Protein AF-A0A371H3M9-F1 (afdb_monomer_lite)

InterPro domains:
  IPR061502 Copia/RE1/RE2-like, N-terminal domain [PF14223] (7-82)

pLDDT: mean 80.36, std 14.85, range [37.41, 97.06]

Radius of gyration: 21.16 Å; chains: 1; bounding box: 48×23×60 Å

Foldseek 3Di:
DVVVVVVVVVVVVVVVVVVVVVVVVVVVLVVVLVVLVVCQVPQDDDPPDDPVVSVVVNVVSVVSNVVSVVVVVVDDPPDDPD

Secondary structure (DSSP, 8-state):
-HHHHHHHHHHHHHHHHHHHHHHHHHHHHHHHHHHHHHHHHT----TT--HHHHHHHHHHHHHHHHHHHHHHHTS--SSS--

Organism: Mucuna pruriens (NCBI:txid157652)

Sequence (82 aa):
WYLDILGLSTSYNARDTLTLAYEGTSQVKDSKISMLVYQYKLFKMEEHEIIDLMFGRFQTIINNLRSLDKTYDNYDHIIKIL

Structure (mmCIF, N/CA/C/O backbone):
data_AF-A0A371H3M9-F1
#
_entry.id   AF-A0A371H3M9-F1
#
loop_
_atom_site.group_PDB
_atom_site.id
_atom_site.type_symbol
_atom_site.label_atom_id
_atom_site.label_alt_id
_atom_site.label_comp_id
_atom_site.label_asym_id
_atom_site.label_entity_id
_atom_site.label_seq_id
_atom_site.pdbx_PDB_ins_code
_atom_site.Cartn_x
_atom_site.Cartn_y
_atom_site.Cartn_z
_atom_site.occupancy
_atom_site.B_iso_or_equiv
_atom_site.auth_seq_id
_atom_site.auth_comp_id
_atom_site.auth_asym_id
_atom_site.auth_atom_id
_atom_site.pdbx_PDB_model_num
ATOM 1 N N . TRP A 1 1 ? -29.081 7.173 41.340 1.00 74.56 1 TRP A N 1
ATOM 2 C CA . TRP A 1 1 ? -28.203 8.363 41.325 1.00 74.56 1 TRP A CA 1
ATOM 3 C C . TRP A 1 1 ? -26.723 8.006 41.188 1.00 74.56 1 TRP A C 1
ATOM 5 O O . TRP A 1 1 ? -26.178 8.238 40.122 1.00 74.56 1 TRP A O 1
ATOM 15 N N . TYR A 1 2 ? -26.062 7.389 42.181 1.00 76.06 2 TYR A N 1
ATOM 16 C CA . TYR A 1 2 ? -24.638 7.000 42.058 1.00 76.06 2 TYR A CA 1
ATOM 17 C C . TYR A 1 2 ? -24.381 5.963 40.948 1.00 76.06 2 TYR A C 1
ATOM 19 O O . TYR A 1 2 ? -23.469 6.124 40.141 1.00 76.06 2 TYR A O 1
ATOM 27 N N . LEU A 1 3 ? -25.234 4.936 40.865 1.00 79.69 3 LEU A N 1
ATOM 28 C CA . LEU A 1 3 ? -25.142 3.892 39.838 1.00 79.69 3 LEU A CA 1
ATOM 29 C C . LEU A 1 3 ? -25.380 4.433 38.416 1.00 79.69 3 LEU A C 1
ATOM 31 O O . LEU A 1 3 ? -24.713 3.997 37.483 1.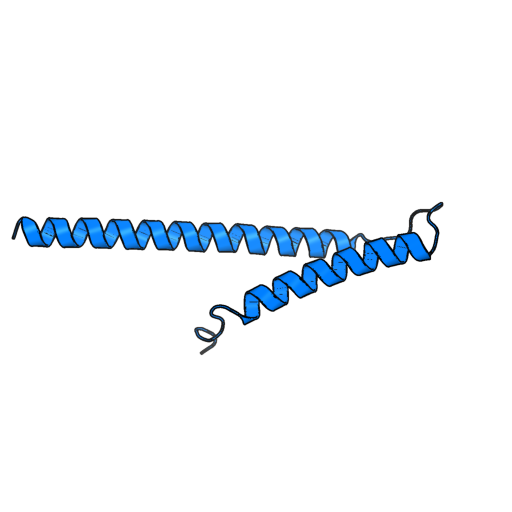00 79.69 3 LEU A O 1
ATOM 35 N N . ASP A 1 4 ? -26.259 5.427 38.257 1.00 80.81 4 ASP A N 1
ATOM 36 C CA . ASP A 1 4 ? -26.557 6.036 36.951 1.00 80.81 4 ASP A CA 1
ATOM 37 C C . ASP A 1 4 ? -25.380 6.875 36.432 1.00 80.81 4 ASP A C 1
ATOM 39 O O . ASP A 1 4 ? -25.046 6.828 35.250 1.00 80.81 4 ASP A O 1
ATOM 43 N N . ILE A 1 5 ? -24.699 7.602 37.327 1.00 79.31 5 ILE A N 1
ATOM 44 C CA . ILE A 1 5 ? -23.509 8.398 36.990 1.00 79.31 5 ILE A CA 1
ATOM 45 C C . ILE A 1 5 ? -22.335 7.492 36.595 1.00 79.31 5 ILE A C 1
ATOM 47 O O . ILE A 1 5 ? -21.624 7.791 35.637 1.00 79.31 5 ILE A O 1
ATOM 51 N N . LEU A 1 6 ? -22.157 6.362 37.287 1.00 84.00 6 LEU A N 1
ATOM 52 C CA . LEU A 1 6 ? -21.163 5.340 36.936 1.00 84.00 6 LEU A CA 1
ATOM 53 C C . LEU A 1 6 ? -21.445 4.686 35.576 1.00 84.00 6 LEU A C 1
ATOM 55 O O . LEU A 1 6 ? -20.517 4.432 34.807 1.00 84.00 6 LEU A O 1
ATOM 59 N N . GLY A 1 7 ? -22.718 4.445 35.251 1.00 80.06 7 GLY A N 1
ATOM 60 C CA . GLY A 1 7 ? -23.128 3.953 33.933 1.00 80.06 7 GLY A CA 1
ATOM 61 C C . GLY A 1 7 ? -22.854 4.960 32.808 1.00 80.06 7 GLY A C 1
ATOM 62 O O . GLY A 1 7 ? -22.405 4.585 31.725 1.00 80.06 7 GLY A O 1
ATOM 63 N N . LEU A 1 8 ? -23.061 6.254 33.068 1.00 81.06 8 LEU A N 1
ATOM 64 C CA . LEU A 1 8 ? -22.759 7.328 32.117 1.00 81.06 8 LEU A CA 1
ATOM 65 C C . LEU A 1 8 ? -21.253 7.496 31.878 1.00 81.06 8 LEU A C 1
ATOM 67 O O . LEU A 1 8 ? -20.840 7.616 30.726 1.00 81.06 8 LEU A O 1
ATOM 71 N N . SER A 1 9 ? -20.427 7.464 32.929 1.00 78.75 9 SER A N 1
ATOM 72 C CA . SER A 1 9 ? -18.970 7.618 32.794 1.00 78.75 9 SER A CA 1
ATOM 73 C C . SER A 1 9 ? -18.320 6.439 32.066 1.00 78.75 9 SER A C 1
ATOM 75 O O . SER A 1 9 ? -17.461 6.636 31.209 1.00 78.75 9 SER A O 1
ATOM 77 N N . THR A 1 10 ? -18.770 5.211 32.333 1.00 79.12 10 THR A N 1
ATOM 78 C CA . THR A 1 10 ? -18.299 4.012 31.620 1.00 79.12 10 THR A CA 1
ATOM 79 C C . THR A 1 10 ? -18.732 3.997 30.154 1.00 79.12 10 THR A C 1
ATOM 81 O O . THR A 1 10 ? -17.916 3.692 29.286 1.00 79.12 10 THR A O 1
ATOM 84 N N . SER A 1 11 ? -19.973 4.394 29.855 1.00 78.88 11 SER A N 1
ATOM 85 C CA . SER A 1 11 ? -20.467 4.546 28.479 1.00 78.88 11 SER A CA 1
ATOM 86 C C . SER A 1 11 ? -19.704 5.626 27.702 1.00 78.88 11 SER A C 1
ATOM 88 O O . SER A 1 11 ? -19.323 5.407 26.551 1.00 78.88 11 SER A O 1
ATOM 90 N N . TYR A 1 12 ? -19.414 6.766 28.339 1.00 87.25 12 TYR A N 1
ATOM 91 C CA . TYR A 1 12 ? -18.611 7.839 27.751 1.00 87.25 12 TYR A CA 1
ATOM 92 C C . TYR A 1 12 ? -17.191 7.364 27.419 1.00 87.25 12 TYR A C 1
ATOM 94 O O . TYR A 1 12 ? -16.762 7.478 26.274 1.00 87.25 12 TYR A O 1
ATOM 102 N N . ASN A 1 13 ? -16.504 6.735 28.377 1.00 83.69 13 ASN A N 1
ATOM 103 C CA . ASN A 1 13 ? -15.143 6.228 28.180 1.00 83.69 13 ASN A CA 1
ATOM 104 C C . ASN A 1 13 ? -15.071 5.147 27.091 1.00 83.69 13 ASN A C 1
ATOM 106 O O . ASN A 1 13 ? -14.123 5.119 26.305 1.00 83.69 13 ASN A O 1
ATOM 110 N N . ALA A 1 14 ? -16.074 4.266 27.014 1.00 86.38 14 ALA A N 1
ATOM 111 C CA . ALA A 1 14 ? -16.150 3.251 25.967 1.00 86.38 14 ALA A CA 1
ATOM 112 C C . ALA A 1 14 ? -16.322 3.883 24.575 1.00 86.38 14 ALA A C 1
ATOM 114 O O . ALA A 1 14 ? -15.653 3.471 23.630 1.00 86.38 14 ALA A O 1
ATOM 115 N N . ARG A 1 15 ? -17.171 4.911 24.442 1.00 76.19 15 ARG A N 1
ATOM 116 C CA . ARG A 1 15 ? -17.363 5.635 23.173 1.00 76.19 15 ARG A CA 1
ATOM 117 C C . ARG A 1 15 ? -16.127 6.423 22.754 1.00 76.19 15 ARG A C 1
ATOM 119 O O . ARG A 1 15 ? -15.782 6.410 21.574 1.00 76.19 15 ARG A O 1
ATOM 126 N N . ASP A 1 16 ? -15.460 7.066 23.704 1.00 84.12 16 ASP A N 1
ATOM 127 C CA . ASP A 1 16 ? -14.235 7.830 23.463 1.00 84.12 16 ASP A CA 1
ATOM 128 C C . ASP A 1 16 ? -13.098 6.911 22.991 1.00 84.12 16 ASP A C 1
ATOM 130 O O . ASP A 1 16 ? -12.498 7.134 21.942 1.00 84.12 16 ASP A O 1
ATOM 134 N N . THR A 1 17 ? -12.910 5.775 23.671 1.00 86.25 17 THR A N 1
ATOM 135 C CA . THR A 1 17 ? -11.924 4.753 23.280 1.00 86.25 17 THR A CA 1
ATOM 136 C C . THR A 1 17 ? -12.188 4.210 21.873 1.00 86.25 17 THR A C 1
ATOM 138 O O . THR A 1 17 ? -11.256 4.052 21.085 1.00 86.25 17 THR A O 1
ATOM 141 N N . LEU A 1 18 ? -13.452 3.937 21.532 1.00 81.38 18 LEU A N 1
ATOM 142 C CA . LEU A 1 18 ? -13.831 3.475 20.193 1.00 81.38 18 LEU A CA 1
ATOM 143 C C . LEU A 1 18 ? -13.584 4.543 19.120 1.00 81.38 18 LEU A C 1
ATOM 145 O O . LEU A 1 18 ? -13.142 4.207 18.024 1.00 81.38 18 LEU A O 1
ATOM 149 N N . THR A 1 19 ? -13.833 5.814 19.439 1.00 73.88 19 THR A N 1
ATOM 150 C CA . THR A 1 19 ? -13.615 6.941 18.520 1.00 73.88 19 THR A CA 1
ATOM 151 C C . THR A 1 19 ? -12.128 7.134 18.250 1.00 73.88 19 THR A C 1
ATOM 153 O O . THR A 1 19 ? -11.721 7.155 17.093 1.00 73.88 19 THR A O 1
ATOM 156 N N . LEU A 1 20 ? -11.301 7.146 19.298 1.00 78.25 20 LEU A N 1
ATOM 157 C CA . LEU A 1 20 ? -9.844 7.232 19.182 1.00 78.25 20 LEU A CA 1
ATOM 158 C C . LEU A 1 20 ? -9.255 6.049 18.404 1.00 78.25 20 LEU A C 1
ATOM 160 O O . LEU A 1 20 ? -8.368 6.228 17.570 1.00 78.25 20 LEU A O 1
ATOM 164 N N . ALA A 1 21 ? -9.760 4.833 18.639 1.00 76.50 21 ALA A N 1
ATOM 165 C CA . ALA A 1 21 ? -9.347 3.660 17.878 1.00 76.50 21 ALA A CA 1
ATOM 166 C C . ALA A 1 21 ? -9.725 3.795 16.395 1.00 76.50 21 ALA A C 1
ATOM 168 O O . ALA A 1 21 ? -8.893 3.536 15.526 1.00 76.50 21 ALA A O 1
ATOM 169 N N . TYR A 1 22 ? -10.948 4.239 16.094 1.00 74.50 22 TYR A N 1
ATOM 170 C CA . TYR A 1 22 ? -11.405 4.449 14.723 1.00 74.50 22 TYR A CA 1
ATOM 171 C C . TYR A 1 22 ? -10.585 5.532 14.006 1.00 74.50 22 TYR A C 1
ATOM 173 O O . TYR A 1 22 ? -10.048 5.273 12.928 1.00 74.50 22 TYR A O 1
ATOM 181 N N . GLU A 1 23 ? -10.394 6.697 14.625 1.00 74.88 23 GLU A N 1
ATOM 182 C CA . GLU A 1 23 ? -9.569 7.791 14.095 1.00 74.88 23 GLU A CA 1
ATOM 183 C C . GLU A 1 23 ? -8.120 7.350 13.856 1.00 74.88 23 GLU A C 1
ATOM 185 O O . GLU A 1 23 ? -7.574 7.579 12.774 1.00 74.88 23 GLU A O 1
ATOM 190 N N . GLY A 1 24 ? -7.520 6.633 14.811 1.00 71.69 24 GLY A N 1
ATOM 191 C CA . GLY A 1 24 ? -6.187 6.054 14.655 1.00 71.69 24 GLY A CA 1
ATOM 192 C C . GLY A 1 24 ? -6.115 5.056 13.495 1.00 71.69 24 GLY A C 1
ATOM 193 O O . GLY A 1 24 ? -5.175 5.087 12.699 1.00 71.69 24 GLY A O 1
ATOM 194 N N . THR A 1 25 ? -7.129 4.199 13.329 1.00 74.31 25 THR A N 1
ATOM 195 C CA . THR A 1 25 ? -7.183 3.274 12.184 1.00 74.31 25 THR A CA 1
ATOM 196 C C . THR A 1 25 ? -7.382 3.990 10.849 1.00 74.31 25 THR A C 1
ATOM 198 O O . THR A 1 25 ? -6.808 3.552 9.849 1.00 74.31 25 THR A O 1
ATOM 201 N N . SER A 1 26 ? -8.128 5.100 10.822 1.00 77.25 26 SER A N 1
ATOM 202 C CA . SER A 1 26 ? -8.298 5.944 9.634 1.00 77.25 26 SER A CA 1
ATOM 203 C C . SER A 1 26 ? -6.982 6.616 9.249 1.00 77.25 26 SER A C 1
ATOM 205 O O . SER A 1 26 ? -6.526 6.454 8.121 1.00 77.25 26 SER A O 1
ATOM 207 N N . GLN A 1 27 ? -6.288 7.252 10.200 1.00 81.62 27 GLN A N 1
ATOM 208 C CA . GLN A 1 27 ? -4.990 7.888 9.947 1.00 81.62 27 GLN A CA 1
ATOM 209 C C . GLN A 1 27 ? -3.940 6.908 9.414 1.00 81.62 27 GLN A C 1
ATOM 211 O O . GLN A 1 27 ? -3.171 7.243 8.508 1.00 81.62 27 GLN A O 1
ATOM 216 N N . VAL A 1 28 ? -3.900 5.682 9.945 1.00 80.75 28 VAL A N 1
ATOM 217 C CA . VAL A 1 28 ? -2.986 4.640 9.455 1.00 80.75 28 VAL A CA 1
ATOM 218 C C . VAL A 1 28 ? -3.325 4.240 8.015 1.00 80.75 28 VAL A C 1
ATOM 220 O O . VAL A 1 28 ? -2.411 4.022 7.216 1.00 80.75 28 VAL A O 1
ATOM 223 N N . LYS A 1 29 ? -4.612 4.150 7.656 1.00 79.38 29 LYS A N 1
ATOM 224 C CA . LYS A 1 29 ? -5.052 3.871 6.278 1.00 79.38 29 LYS A CA 1
ATOM 225 C C . LYS A 1 29 ? -4.686 5.018 5.330 1.00 79.38 29 LYS A C 1
ATOM 227 O O . LYS A 1 29 ? -4.060 4.759 4.303 1.00 79.38 29 LYS A O 1
ATOM 232 N N . ASP A 1 30 ? -4.968 6.260 5.708 1.00 82.06 30 ASP A N 1
ATOM 233 C CA . ASP A 1 30 ? -4.684 7.449 4.891 1.00 82.06 30 ASP A CA 1
ATOM 234 C C . ASP A 1 30 ? -3.180 7.632 4.653 1.00 82.06 30 ASP A C 1
ATOM 236 O O . ASP A 1 30 ? -2.736 7.939 3.541 1.00 82.06 30 ASP A O 1
ATOM 240 N N . SER A 1 31 ? -2.369 7.349 5.676 1.00 86.44 31 SER A N 1
ATOM 241 C CA . SER A 1 31 ? -0.906 7.358 5.572 1.00 86.44 31 SER A CA 1
ATOM 242 C C . SER A 1 31 ? -0.398 6.282 4.605 1.00 86.44 31 SER A C 1
ATOM 244 O O . SER A 1 31 ? 0.481 6.551 3.785 1.00 86.44 31 SER A O 1
ATOM 246 N N . LYS A 1 32 ? -0.972 5.070 4.644 1.00 86.62 32 LYS A N 1
ATOM 247 C CA . LYS A 1 32 ? -0.626 3.977 3.716 1.00 86.62 32 LYS A CA 1
ATOM 248 C C . LYS A 1 32 ? -0.990 4.313 2.270 1.00 86.62 32 LYS A C 1
ATOM 250 O O . LYS A 1 32 ? -0.178 4.068 1.379 1.00 86.62 32 LYS A O 1
ATOM 255 N N . ILE A 1 33 ? -2.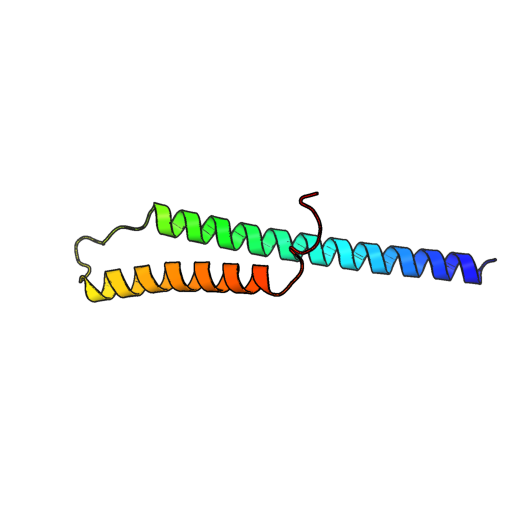169 4.894 2.036 1.00 86.50 33 ILE A N 1
ATOM 256 C CA . ILE A 1 33 ? -2.592 5.346 0.702 1.00 86.50 33 ILE A CA 1
ATOM 257 C C . ILE A 1 33 ? -1.641 6.433 0.198 1.00 86.50 33 ILE A C 1
ATOM 259 O O . ILE A 1 33 ? -1.107 6.314 -0.902 1.00 86.50 33 ILE A O 1
ATOM 263 N N . SER A 1 34 ? -1.361 7.448 1.018 1.00 88.19 34 SER A N 1
ATOM 264 C CA . SER A 1 34 ? -0.455 8.546 0.662 1.00 88.19 34 SER A CA 1
ATOM 265 C C . SER A 1 34 ? 0.944 8.043 0.294 1.00 88.19 34 SER A C 1
ATOM 267 O O . SER A 1 34 ? 1.519 8.475 -0.706 1.00 88.19 34 SER A O 1
ATOM 269 N N . MET A 1 35 ? 1.467 7.073 1.050 1.00 91.56 35 MET A N 1
ATOM 270 C CA . MET A 1 3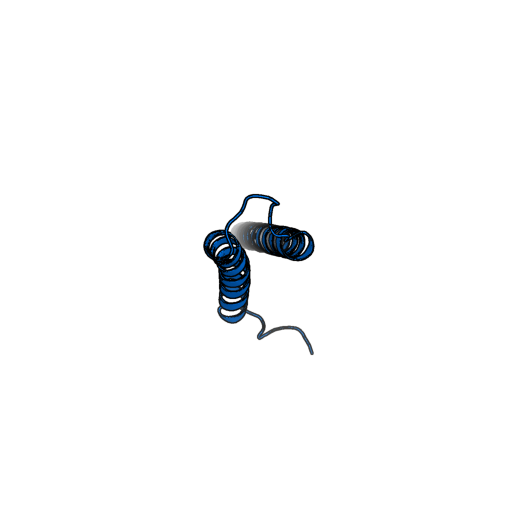5 ? 2.750 6.432 0.765 1.00 91.56 35 MET A CA 1
ATOM 271 C C . MET A 1 35 ? 2.737 5.680 -0.574 1.00 91.56 35 MET A C 1
ATOM 273 O O . MET A 1 35 ? 3.658 5.840 -1.372 1.00 91.56 35 MET A O 1
ATOM 277 N N . LEU A 1 36 ? 1.701 4.884 -0.852 1.00 90.62 36 LEU A N 1
ATOM 278 C CA . LEU A 1 36 ? 1.593 4.137 -2.111 1.00 90.62 36 LEU A CA 1
ATOM 279 C C . LEU A 1 36 ? 1.394 5.060 -3.320 1.00 90.62 36 LEU A C 1
ATOM 281 O O . LEU A 1 36 ? 1.987 4.827 -4.370 1.00 90.62 36 LEU A O 1
ATOM 285 N N . VAL A 1 37 ? 0.618 6.137 -3.174 1.00 88.31 37 VAL A N 1
ATOM 286 C CA . VAL A 1 37 ? 0.462 7.171 -4.209 1.00 88.31 37 VAL A CA 1
ATOM 287 C C . VAL A 1 37 ? 1.799 7.854 -4.492 1.00 88.31 37 VAL A C 1
ATOM 289 O O . VAL A 1 37 ? 2.123 8.111 -5.650 1.00 88.31 37 VAL A O 1
ATOM 292 N N . TYR A 1 38 ? 2.597 8.129 -3.460 1.00 92.06 38 TYR A N 1
ATOM 293 C CA . TYR A 1 38 ? 3.942 8.673 -3.631 1.00 92.06 38 TYR A CA 1
ATOM 294 C C . TYR A 1 38 ? 4.868 7.694 -4.365 1.00 92.06 38 TYR A C 1
ATOM 296 O O . TYR A 1 38 ? 5.525 8.087 -5.328 1.00 92.06 38 TYR A O 1
ATOM 304 N N . GLN A 1 39 ? 4.861 6.411 -3.983 1.00 89.88 39 GLN A N 1
ATOM 305 C CA . GLN A 1 39 ? 5.618 5.361 -4.674 1.00 89.88 39 GLN A CA 1
ATOM 306 C C . GLN A 1 39 ? 5.211 5.224 -6.143 1.00 89.88 39 GLN A C 1
ATOM 308 O O . GLN A 1 39 ? 6.081 5.114 -6.998 1.00 89.88 39 GLN A O 1
ATOM 313 N N . TYR A 1 40 ? 3.911 5.283 -6.444 1.00 90.75 40 TYR A N 1
ATOM 314 C CA . TYR A 1 40 ? 3.401 5.287 -7.814 1.00 90.75 40 TYR A CA 1
ATOM 315 C C . TYR A 1 40 ? 3.879 6.515 -8.601 1.00 90.75 40 TYR A C 1
ATOM 317 O O . TYR A 1 40 ? 4.362 6.378 -9.720 1.00 90.75 40 TYR A O 1
ATOM 325 N N . LYS A 1 41 ? 3.786 7.720 -8.021 1.00 89.31 41 LYS A N 1
ATOM 326 C CA . LYS A 1 41 ? 4.204 8.971 -8.682 1.00 89.31 41 LYS A CA 1
ATOM 327 C C . LYS A 1 41 ? 5.697 9.012 -8.995 1.00 89.31 41 LYS A C 1
ATOM 329 O O . LYS A 1 41 ? 6.086 9.591 -10.002 1.00 89.31 41 LYS A O 1
ATOM 334 N N . LEU A 1 42 ? 6.520 8.440 -8.120 1.00 94.56 42 LEU A N 1
ATOM 335 C CA . LEU A 1 42 ? 7.965 8.340 -8.320 1.00 94.56 42 LEU A CA 1
ATOM 336 C C . LEU A 1 42 ? 8.389 7.088 -9.083 1.00 94.56 42 LEU A C 1
ATOM 338 O O . LEU A 1 42 ? 9.586 6.895 -9.307 1.00 94.56 42 LEU A O 1
ATOM 342 N N . PHE A 1 43 ? 7.440 6.228 -9.450 1.00 92.75 43 PHE A N 1
ATOM 343 C CA . PHE A 1 43 ? 7.756 4.964 -10.076 1.00 92.75 43 PHE A CA 1
ATOM 344 C C . PHE A 1 43 ? 8.445 5.202 -11.418 1.00 92.75 43 PHE A C 1
ATOM 346 O O . PHE A 1 43 ? 7.921 5.868 -12.311 1.00 92.75 43 PHE A O 1
ATOM 353 N N . LYS A 1 44 ? 9.633 4.624 -11.547 1.00 94.31 44 LYS A N 1
ATOM 354 C CA . LYS A 1 44 ? 10.420 4.617 -12.769 1.00 94.31 44 LYS A CA 1
ATOM 355 C C . LYS A 1 44 ? 11.121 3.273 -12.897 1.00 94.31 44 LYS A C 1
ATOM 357 O O . LYS A 1 44 ? 11.410 2.603 -11.902 1.00 94.31 44 LYS A O 1
ATOM 362 N N . MET A 1 45 ? 11.386 2.900 -14.138 1.00 94.56 45 MET A N 1
ATOM 363 C CA . MET A 1 45 ? 12.252 1.773 -14.440 1.00 94.56 45 MET A CA 1
ATOM 364 C C . MET A 1 45 ? 13.687 2.122 -14.042 1.00 94.56 45 MET A C 1
ATOM 366 O O . MET A 1 45 ? 14.139 3.243 -14.288 1.00 94.56 45 MET A O 1
ATOM 370 N N . GLU A 1 46 ? 14.387 1.179 -13.421 1.00 94.44 46 GLU A N 1
ATOM 371 C CA . GLU A 1 46 ? 15.815 1.349 -13.141 1.00 94.44 46 GLU A CA 1
ATOM 372 C C . GLU A 1 46 ? 16.644 1.009 -14.388 1.00 94.44 46 GLU A C 1
ATOM 374 O O . GLU A 1 46 ? 16.244 0.182 -15.205 1.00 94.44 46 GLU A O 1
ATOM 379 N N . GLU A 1 47 ? 17.823 1.619 -14.530 1.00 92.81 47 GLU A N 1
ATOM 380 C CA . GLU A 1 47 ? 18.664 1.532 -15.741 1.00 92.81 47 GLU A CA 1
ATOM 381 C C . GLU A 1 47 ? 19.039 0.094 -16.150 1.00 92.81 47 GLU A C 1
ATOM 383 O O . GLU A 1 47 ? 19.205 -0.198 -17.330 1.00 92.81 47 GLU A O 1
ATOM 388 N N . HIS A 1 48 ? 19.119 -0.818 -15.180 1.00 95.06 48 HIS A N 1
ATOM 389 C CA . HIS A 1 48 ? 19.525 -2.214 -15.379 1.00 95.06 48 HIS A CA 1
ATOM 390 C C . HIS A 1 48 ? 18.404 -3.209 -15.054 1.00 95.06 48 HIS A C 1
ATOM 392 O O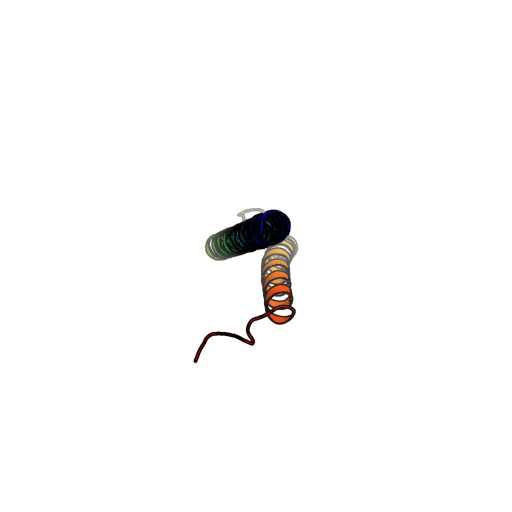 . HIS A 1 48 ? 18.641 -4.408 -14.913 1.00 95.06 48 HIS A O 1
ATOM 398 N N . GLU A 1 49 ? 17.183 -2.718 -14.870 1.00 96.31 49 GLU A N 1
ATOM 399 C CA . GLU A 1 49 ? 16.035 -3.565 -14.601 1.00 96.31 49 GLU A CA 1
ATOM 400 C C . GLU A 1 49 ? 15.459 -4.115 -15.909 1.00 96.31 49 GLU A C 1
ATOM 402 O O . GLU A 1 49 ? 15.397 -3.417 -16.915 1.00 96.31 49 GLU A O 1
ATOM 407 N N . ILE A 1 50 ? 15.012 -5.371 -15.910 1.00 97.06 50 ILE A N 1
ATOM 408 C CA . ILE A 1 50 ? 14.286 -5.935 -17.054 1.00 97.06 50 ILE A CA 1
ATOM 409 C C . ILE A 1 50 ? 12.800 -5.578 -16.973 1.00 97.06 50 ILE A C 1
ATOM 411 O O . ILE A 1 50 ? 12.233 -5.462 -15.885 1.00 97.06 50 ILE A O 1
ATOM 415 N N . ILE A 1 51 ? 12.147 -5.462 -18.130 1.00 95.69 51 ILE A N 1
ATOM 416 C CA . ILE A 1 51 ? 10.747 -5.024 -18.221 1.00 95.69 51 ILE A CA 1
ATOM 417 C C . ILE A 1 51 ? 9.789 -5.865 -17.364 1.00 95.69 51 ILE A C 1
ATOM 419 O O . ILE A 1 51 ? 8.895 -5.302 -16.740 1.00 95.69 51 ILE A O 1
ATOM 423 N N . ASP A 1 52 ? 10.017 -7.176 -17.253 1.00 97.06 52 ASP A N 1
ATOM 424 C CA . ASP A 1 52 ? 9.172 -8.074 -16.457 1.00 97.06 52 ASP A CA 1
ATOM 425 C C . ASP A 1 52 ? 9.285 -7.802 -14.951 1.00 97.06 52 ASP A C 1
ATOM 427 O O . ASP A 1 52 ? 8.282 -7.822 -14.234 1.00 97.06 52 ASP A O 1
ATOM 431 N N . LEU A 1 53 ? 10.493 -7.494 -14.463 1.00 95.44 53 LEU A N 1
ATOM 432 C CA . LEU A 1 53 ? 10.710 -7.125 -13.060 1.00 95.44 53 LEU A CA 1
ATOM 433 C C . LEU A 1 53 ? 10.074 -5.767 -12.757 1.00 95.44 53 LEU A C 1
ATOM 435 O O . LEU A 1 53 ? 9.362 -5.633 -11.758 1.00 95.44 53 LEU A O 1
ATOM 439 N N . MET A 1 54 ? 10.250 -4.798 -13.659 1.00 96.81 54 MET A N 1
ATOM 440 C CA . MET A 1 54 ? 9.618 -3.483 -13.554 1.00 96.81 54 MET A CA 1
ATOM 441 C C . MET A 1 54 ? 8.096 -3.621 -13.505 1.00 96.81 54 MET A C 1
ATOM 443 O O . MET A 1 54 ? 7.441 -3.092 -12.603 1.00 96.81 54 MET A O 1
ATOM 447 N N . PHE A 1 55 ? 7.531 -4.401 -14.424 1.00 93.81 55 PHE A N 1
ATOM 448 C CA . PHE A 1 55 ? 6.099 -4.639 -14.497 1.00 93.81 55 PHE A CA 1
ATOM 449 C C . PHE A 1 55 ? 5.572 -5.339 -13.238 1.00 93.81 55 PHE A C 1
ATOM 451 O O . PHE A 1 55 ? 4.535 -4.939 -12.711 1.00 93.81 55 PHE A O 1
ATOM 458 N N . GLY A 1 56 ? 6.311 -6.304 -12.681 1.00 96.06 56 GLY A N 1
ATOM 459 C CA . GLY A 1 56 ? 5.966 -6.944 -11.410 1.00 96.06 56 GLY A CA 1
ATOM 460 C C . GLY A 1 56 ? 5.919 -5.963 -10.229 1.00 96.06 56 GLY A C 1
ATOM 461 O O . GLY A 1 56 ? 4.964 -5.978 -9.440 1.00 96.06 56 GLY A O 1
ATOM 462 N N . ARG A 1 57 ? 6.897 -5.049 -10.120 1.00 95.12 57 ARG A N 1
ATOM 463 C CA . ARG A 1 57 ? 6.879 -3.981 -9.099 1.00 95.12 57 ARG A CA 1
ATOM 464 C C . ARG A 1 57 ? 5.694 -3.039 -9.302 1.00 95.12 57 ARG A C 1
ATOM 466 O O . ARG A 1 57 ? 4.983 -2.733 -8.344 1.00 95.12 57 ARG A O 1
ATOM 473 N N . PHE A 1 58 ? 5.435 -2.638 -10.545 1.00 93.31 58 PHE A N 1
ATOM 474 C CA . PHE A 1 58 ? 4.301 -1.785 -10.893 1.00 93.31 58 PHE A CA 1
ATOM 475 C C . PHE A 1 58 ? 2.961 -2.434 -10.518 1.00 93.31 58 PHE A C 1
ATOM 477 O O . PHE A 1 58 ? 2.143 -1.835 -9.817 1.00 93.31 58 PHE A O 1
ATOM 484 N N . GLN A 1 59 ? 2.754 -3.695 -10.905 1.00 95.00 59 GLN A N 1
ATOM 485 C CA . GLN A 1 59 ? 1.557 -4.458 -10.556 1.00 95.00 59 GLN A CA 1
ATOM 486 C C . GLN A 1 59 ? 1.378 -4.589 -9.044 1.00 95.00 59 GLN A C 1
ATOM 488 O O . GLN A 1 59 ? 0.248 -4.532 -8.561 1.00 95.00 59 GLN A O 1
ATOM 493 N N . THR A 1 60 ? 2.467 -4.731 -8.287 1.00 94.31 60 THR A N 1
ATOM 494 C CA . THR A 1 60 ? 2.415 -4.782 -6.821 1.00 94.31 60 THR A CA 1
ATOM 495 C C . THR A 1 60 ? 1.840 -3.487 -6.240 1.00 94.31 60 THR A C 1
ATOM 497 O O . THR A 1 60 ? 0.930 -3.542 -5.413 1.00 94.31 60 THR A O 1
ATOM 500 N N . ILE A 1 61 ? 2.289 -2.320 -6.717 1.00 90.06 61 ILE A N 1
ATOM 501 C CA . ILE A 1 61 ? 1.779 -1.012 -6.270 1.00 90.06 61 ILE A CA 1
ATOM 502 C C . ILE A 1 61 ? 0.284 -0.870 -6.595 1.00 90.06 61 ILE A C 1
ATOM 504 O O . ILE A 1 61 ? -0.510 -0.522 -5.718 1.00 90.06 61 ILE A O 1
ATOM 508 N N . ILE A 1 62 ? -0.122 -1.205 -7.824 1.00 89.88 62 ILE A N 1
ATOM 509 C CA . ILE A 1 62 ? -1.526 -1.132 -8.259 1.00 89.88 62 ILE A CA 1
ATOM 510 C C . ILE A 1 62 ? -2.418 -2.100 -7.473 1.00 89.88 62 ILE A C 1
ATOM 512 O O . ILE A 1 62 ? -3.517 -1.734 -7.054 1.00 89.88 62 ILE A O 1
ATOM 516 N N . ASN A 1 63 ? -1.958 -3.328 -7.228 1.00 90.31 63 ASN A N 1
ATOM 517 C CA . ASN A 1 63 ? -2.715 -4.308 -6.454 1.00 90.31 63 ASN A CA 1
ATOM 518 C C . ASN A 1 63 ? -2.893 -3.872 -4.999 1.00 90.31 63 ASN A C 1
ATOM 520 O O . ASN A 1 63 ? -3.990 -4.023 -4.462 1.00 90.31 63 ASN A O 1
ATOM 524 N N . ASN A 1 64 ? -1.862 -3.284 -4.390 1.00 89.69 64 ASN A N 1
ATOM 525 C CA . ASN A 1 64 ? -1.943 -2.753 -3.033 1.00 89.69 64 ASN A CA 1
ATOM 526 C C . ASN A 1 64 ? -2.942 -1.592 -2.951 1.00 89.69 64 ASN A C 1
ATOM 528 O O . ASN A 1 64 ? -3.819 -1.615 -2.088 1.00 89.69 64 ASN A O 1
ATOM 532 N N . LEU A 1 65 ? -2.890 -0.640 -3.889 1.00 86.94 65 LEU A N 1
ATOM 533 C CA . LEU A 1 65 ? -3.869 0.451 -3.978 1.00 86.94 65 LEU A CA 1
ATOM 534 C C . LEU A 1 65 ? -5.300 -0.080 -4.142 1.00 86.94 65 LEU A C 1
ATOM 536 O O . LEU A 1 65 ? -6.190 0.301 -3.388 1.00 86.94 65 LEU A O 1
ATOM 540 N N . ARG A 1 66 ? -5.515 -1.037 -5.051 1.00 85.50 66 ARG A N 1
ATOM 541 C CA . ARG A 1 66 ? -6.827 -1.666 -5.266 1.00 85.50 66 ARG A CA 1
ATOM 542 C C . ARG A 1 66 ? -7.318 -2.446 -4.045 1.00 85.50 66 ARG A C 1
ATOM 544 O O . ARG A 1 66 ? -8.518 -2.523 -3.807 1.00 85.50 66 ARG A O 1
ATOM 551 N N . SER A 1 67 ? -6.416 -3.067 -3.286 1.00 83.88 67 SER A N 1
ATOM 552 C CA . SER A 1 67 ? -6.789 -3.772 -2.056 1.00 83.88 67 SER A CA 1
ATOM 553 C C . SER A 1 67 ? -7.265 -2.805 -0.972 1.00 83.88 67 SER A C 1
ATOM 555 O O . SER A 1 67 ? -8.222 -3.118 -0.271 1.00 83.88 67 SER A O 1
ATOM 557 N N . LEU A 1 68 ? -6.662 -1.614 -0.891 1.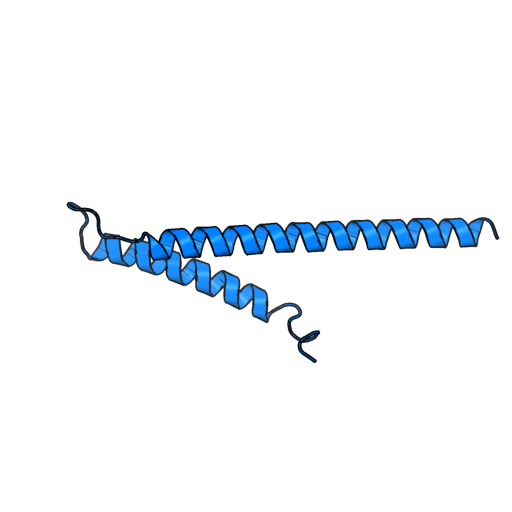00 79.38 68 LEU A N 1
ATOM 558 C CA . LEU A 1 68 ? -7.081 -0.563 0.035 1.00 79.38 68 LEU A CA 1
ATOM 559 C C . LEU A 1 68 ? -8.441 0.024 -0.359 1.00 79.38 68 LEU A C 1
ATOM 561 O O . LEU A 1 68 ? -9.293 0.184 0.510 1.00 79.38 68 LEU A O 1
ATOM 565 N N . ASP A 1 69 ? -8.677 0.233 -1.653 1.00 70.44 69 ASP A N 1
ATOM 566 C CA . ASP A 1 69 ? -9.964 0.694 -2.194 1.00 70.44 69 ASP A CA 1
ATOM 567 C C . ASP A 1 69 ? -11.106 -0.298 -1.880 1.00 70.44 69 ASP A C 1
ATOM 569 O O . ASP A 1 69 ? -12.143 0.064 -1.331 1.00 70.44 69 ASP A O 1
ATOM 573 N N . LYS A 1 70 ? -10.861 -1.605 -2.054 1.00 62.44 70 LYS A N 1
ATOM 574 C CA . L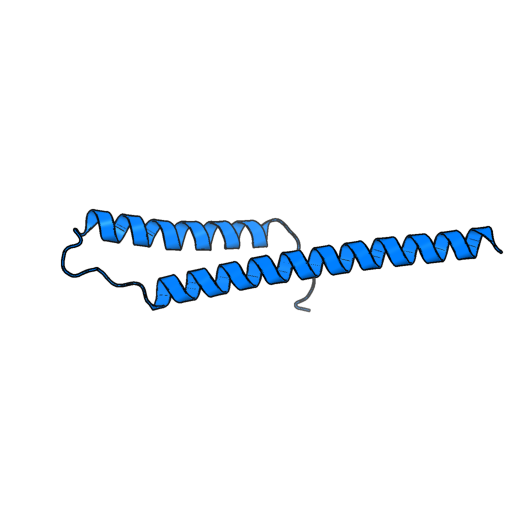YS A 1 70 ? -11.817 -2.665 -1.674 1.00 62.44 70 LYS A CA 1
ATOM 575 C C . LYS A 1 70 ? -12.094 -2.749 -0.170 1.00 62.44 70 LYS A C 1
ATOM 577 O O . LYS A 1 70 ? -13.167 -3.194 0.226 1.00 62.44 70 LYS A O 1
ATOM 582 N N . THR A 1 71 ? -11.140 -2.366 0.683 1.00 56.81 71 THR A N 1
ATOM 583 C CA . THR A 1 71 ? -11.378 -2.280 2.138 1.00 56.81 71 THR A CA 1
ATOM 584 C C . THR A 1 71 ? -12.142 -1.023 2.550 1.00 56.81 71 THR A C 1
ATOM 586 O O . THR A 1 71 ? -12.666 -0.987 3.661 1.00 56.81 71 THR A O 1
ATOM 589 N N . TYR A 1 72 ? -12.203 -0.015 1.679 1.00 53.31 72 TYR A N 1
ATOM 590 C CA . TYR A 1 72 ? -12.978 1.211 1.868 1.00 53.31 72 TYR A CA 1
ATOM 591 C C . TYR A 1 72 ? -14.453 1.002 1.492 1.00 53.31 72 TYR A C 1
ATOM 593 O O . TYR A 1 72 ? -15.341 1.525 2.157 1.00 53.31 72 TYR A O 1
ATOM 601 N N . ASP A 1 73 ? -14.707 0.147 0.498 1.00 52.72 73 ASP A N 1
ATOM 602 C CA . ASP A 1 73 ? -16.056 -0.185 0.016 1.00 52.72 73 ASP A CA 1
ATOM 603 C C . ASP A 1 73 ? -16.828 -1.140 0.954 1.00 52.72 73 ASP A C 1
ATOM 605 O O . ASP A 1 73 ? -18.052 -1.225 0.910 1.00 52.72 73 ASP A O 1
ATOM 609 N N . ASN A 1 74 ? -16.128 -1.857 1.845 1.00 50.12 74 ASN A N 1
ATOM 610 C CA . ASN A 1 74 ? -16.750 -2.877 2.701 1.00 50.12 74 ASN A CA 1
ATOM 611 C C . ASN A 1 74 ? -17.166 -2.377 4.100 1.00 50.12 74 ASN A C 1
ATOM 613 O O . ASN A 1 74 ? -17.770 -3.133 4.855 1.00 50.12 74 ASN A O 1
ATOM 617 N N . TYR A 1 75 ? -16.852 -1.127 4.458 1.00 52.00 75 TYR A N 1
ATOM 618 C CA . TYR A 1 75 ? -17.270 -0.507 5.720 1.00 52.00 75 TYR A CA 1
ATOM 619 C C . TYR A 1 75 ? -17.464 1.014 5.529 1.00 52.00 75 TYR A C 1
ATOM 621 O O . TYR A 1 75 ? -16.499 1.770 5.479 1.00 52.00 75 TYR A O 1
ATOM 629 N N . ASP A 1 76 ? -18.723 1.455 5.476 1.00 46.88 76 ASP A N 1
ATOM 630 C CA . ASP A 1 76 ? -19.169 2.796 5.899 1.00 46.88 76 ASP A CA 1
ATOM 631 C C . ASP A 1 76 ? -18.879 4.049 5.042 1.00 46.88 76 ASP A C 1
ATOM 633 O O . ASP A 1 76 ? -18.702 5.134 5.590 1.00 46.88 76 ASP A O 1
ATOM 637 N N . HIS A 1 77 ? -19.005 3.989 3.711 1.00 49.94 77 HIS A N 1
ATOM 638 C CA . HIS A 1 77 ? -19.294 5.212 2.917 1.00 49.94 77 HIS A CA 1
ATOM 639 C C . HIS A 1 77 ? -20.788 5.466 2.660 1.00 49.94 77 HIS A C 1
ATOM 641 O O . HIS A 1 77 ? -21.159 6.389 1.940 1.00 49.94 77 HIS A O 1
ATOM 647 N N . ILE A 1 78 ? -21.672 4.715 3.327 1.00 49.62 78 ILE A N 1
ATOM 648 C CA . ILE A 1 78 ? -23.125 4.950 3.297 1.00 49.62 78 ILE A CA 1
ATOM 649 C C . ILE A 1 78 ? -23.521 6.231 4.065 1.00 49.62 78 ILE A C 1
ATOM 651 O O . ILE A 1 78 ? -24.643 6.708 3.912 1.00 49.62 78 ILE A O 1
ATOM 655 N N . ILE A 1 79 ? -22.638 6.853 4.859 1.00 53.00 79 ILE A N 1
ATOM 656 C CA . ILE A 1 79 ? -23.010 8.033 5.656 1.00 53.00 79 ILE A CA 1
ATOM 657 C C . ILE A 1 79 ? -21.975 9.162 5.533 1.00 53.00 79 ILE A C 1
ATOM 659 O O . ILE A 1 79 ? -20.952 9.136 6.209 1.00 53.00 79 ILE A O 1
ATOM 663 N N . LYS A 1 80 ? -22.350 10.187 4.743 1.00 44.25 80 LYS A N 1
ATOM 664 C CA . LYS A 1 80 ? -21.951 11.622 4.774 1.00 44.25 80 LYS A CA 1
ATOM 665 C C . LYS A 1 80 ? -21.332 12.195 3.497 1.00 44.25 80 LYS A C 1
ATOM 667 O O . LYS A 1 80 ? -20.325 12.891 3.551 1.00 44.25 80 LYS A O 1
ATOM 672 N N . ILE A 1 81 ? -22.023 12.049 2.372 1.00 47.50 81 ILE A N 1
ATOM 673 C CA . ILE A 1 81 ? -22.135 13.185 1.444 1.00 47.50 81 ILE A CA 1
ATOM 674 C C . ILE A 1 81 ? -23.625 13.384 1.144 1.00 47.50 81 ILE A C 1
ATOM 676 O O . ILE A 1 81 ? -24.146 12.923 0.133 1.00 47.50 81 ILE A O 1
ATOM 680 N N . LEU A 1 82 ? -24.309 14.008 2.105 1.00 37.41 82 LEU A N 1
ATOM 681 C CA . LEU A 1 82 ? -25.599 14.686 1.978 1.00 37.41 82 LEU A CA 1
ATOM 682 C C . LEU A 1 82 ? -25.534 15.918 2.881 1.00 37.41 82 LEU A C 1
ATOM 684 O O . LEU A 1 82 ? -25.053 15.752 4.028 1.00 37.41 82 LEU A O 1
#